Protein AF-A0A7R7CPF5-F1 (afdb_monomer_lite)

Structure (mmCIF, N/CA/C/O backbone):
data_AF-A0A7R7CPF5-F1
#
_entry.id   AF-A0A7R7CPF5-F1
#
loop_
_atom_site.group_PDB
_atom_site.id
_atom_site.type_symbol
_atom_site.label_atom_id
_atom_site.label_alt_id
_atom_site.label_comp_id
_atom_site.label_asym_id
_atom_site.label_entity_id
_atom_site.label_seq_id
_atom_site.pdbx_PDB_ins_code
_atom_site.Cartn_x
_atom_site.Cartn_y
_atom_site.Cartn_z
_atom_site.occupancy
_atom_site.B_iso_or_equiv
_atom_site.auth_seq_id
_atom_site.auth_comp_id
_atom_site.auth_asym_id
_atom_site.auth_atom_id
_atom_site.pdbx_PDB_model_num
ATOM 1 N N . MET A 1 1 ? 0.064 12.375 -5.651 1.00 70.88 1 MET A N 1
ATOM 2 C CA . MET A 1 1 ? -0.226 12.777 -4.259 1.00 70.88 1 MET A CA 1
ATOM 3 C C . MET A 1 1 ? -1.710 13.078 -4.146 1.00 70.88 1 MET A C 1
ATOM 5 O O . MET A 1 1 ? -2.232 13.754 -5.025 1.00 70.88 1 MET A O 1
ATOM 9 N N . VAL A 1 2 ? -2.378 12.558 -3.117 1.00 81.00 2 VAL A N 1
ATOM 10 C CA . VAL A 1 2 ? -3.778 12.899 -2.822 1.00 81.00 2 VAL A CA 1
ATOM 11 C C . VAL A 1 2 ? -3.797 14.213 -2.025 1.00 81.00 2 VAL A C 1
ATOM 13 O O . VAL A 1 2 ? -3.038 14.321 -1.060 1.00 81.00 2 VAL A O 1
ATOM 16 N N . PRO A 1 3 ? -4.600 15.222 -2.407 1.00 86.81 3 PRO A N 1
ATOM 17 C CA . PRO A 1 3 ? -4.699 16.473 -1.654 1.00 86.81 3 PRO A CA 1
ATOM 18 C C . PRO A 1 3 ? -5.193 16.261 -0.216 1.00 86.81 3 PRO A C 1
ATOM 20 O O . PRO A 1 3 ? -5.996 15.367 0.048 1.00 86.81 3 PRO A O 1
ATOM 23 N N . ALA A 1 4 ? -4.770 17.125 0.711 1.00 85.38 4 ALA A N 1
ATOM 24 C CA . ALA A 1 4 ? -5.153 17.029 2.124 1.00 85.38 4 ALA A CA 1
ATOM 25 C C . ALA A 1 4 ? -6.676 17.124 2.349 1.00 85.38 4 ALA A C 1
ATOM 27 O O . ALA A 1 4 ? -7.214 16.435 3.214 1.00 85.38 4 ALA A O 1
ATOM 28 N N . GLU A 1 5 ? -7.374 17.932 1.548 1.00 91.00 5 GLU A N 1
ATOM 29 C CA . GLU A 1 5 ? -8.836 18.056 1.594 1.00 91.00 5 GLU A CA 1
ATOM 30 C C . GLU A 1 5 ? -9.535 16.729 1.265 1.00 91.00 5 GLU A C 1
ATOM 32 O O . GLU A 1 5 ? -10.458 16.319 1.969 1.00 91.00 5 GLU A O 1
ATOM 37 N N . GLU A 1 6 ? -9.034 15.993 0.271 1.00 91.50 6 GLU A N 1
ATOM 38 C CA . GLU A 1 6 ? -9.578 14.681 -0.090 1.00 91.50 6 GLU A CA 1
ATOM 39 C C . GLU A 1 6 ? -9.304 13.626 0.985 1.00 91.50 6 GLU A C 1
ATOM 41 O O . GLU A 1 6 ? -10.177 12.809 1.282 1.00 91.50 6 GLU A O 1
ATOM 46 N N . LEU A 1 7 ? -8.132 13.668 1.631 1.00 87.62 7 LEU A N 1
ATOM 47 C CA . LEU A 1 7 ? -7.837 12.805 2.782 1.00 87.62 7 LEU A CA 1
ATOM 48 C C . LEU A 1 7 ? -8.797 13.078 3.945 1.00 87.62 7 LEU A C 1
ATOM 50 O O . LEU A 1 7 ? -9.306 12.146 4.570 1.00 87.62 7 LEU A O 1
ATOM 54 N N . HIS A 1 8 ? -9.068 14.353 4.227 1.00 88.81 8 HIS A N 1
ATOM 55 C CA . HIS A 1 8 ? -10.020 14.743 5.258 1.00 88.81 8 HIS A CA 1
ATOM 56 C C . HIS A 1 8 ? -11.436 14.259 4.922 1.00 88.81 8 HIS A C 1
ATOM 58 O O . HIS A 1 8 ? -12.068 13.592 5.745 1.00 88.81 8 HIS A O 1
ATOM 64 N N . ARG A 1 9 ? -11.906 14.513 3.694 1.00 94.44 9 ARG A N 1
ATOM 65 C CA . ARG A 1 9 ? -13.222 14.077 3.210 1.00 94.44 9 ARG A CA 1
ATOM 66 C C . ARG A 1 9 ? -13.394 12.559 3.309 1.00 94.44 9 ARG A C 1
ATOM 68 O O . ARG A 1 9 ? -14.432 12.092 3.780 1.00 94.44 9 ARG A O 1
ATOM 75 N N . LEU A 1 10 ? -12.373 11.791 2.918 1.00 92.06 10 LEU A N 1
ATOM 76 C CA . LEU A 1 10 ? -12.362 10.331 3.029 1.00 92.06 10 LEU A CA 1
ATOM 77 C C . LEU A 1 10 ? -12.467 9.870 4.488 1.00 92.06 10 LEU A C 1
ATOM 79 O O . LEU A 1 10 ? -13.281 9.001 4.793 1.00 92.06 10 LEU A O 1
ATOM 83 N N . ASN A 1 11 ? -11.679 10.457 5.392 1.00 89.94 11 ASN A N 1
ATOM 84 C CA . ASN A 1 11 ? -11.695 10.089 6.810 1.00 89.94 11 ASN A CA 1
ATOM 85 C C . ASN A 1 11 ? -13.053 10.364 7.466 1.00 89.94 11 ASN A C 1
ATOM 87 O O . ASN A 1 11 ? -13.553 9.521 8.210 1.00 89.94 11 ASN A O 1
ATOM 91 N N . VAL A 1 12 ? -13.678 11.504 7.152 1.00 93.69 12 VAL A N 1
ATOM 92 C CA . VAL A 1 12 ? -15.033 11.832 7.625 1.00 93.69 12 VAL A CA 1
ATOM 93 C C . VAL A 1 12 ? -16.047 10.813 7.108 1.00 93.69 12 VAL A C 1
ATOM 95 O O . VAL A 1 12 ? -16.866 10.310 7.876 1.00 93.69 12 VAL A O 1
ATOM 98 N N . TRP A 1 13 ? -15.982 10.469 5.820 1.00 96.50 13 TRP A N 1
ATOM 99 C CA . TRP A 1 13 ? -16.892 9.491 5.231 1.00 96.50 13 TRP A CA 1
ATOM 100 C C . TRP A 1 13 ? -16.734 8.093 5.847 1.00 96.50 13 TRP A C 1
ATOM 102 O O . TRP A 1 13 ? -17.737 7.466 6.194 1.00 96.50 13 TRP A O 1
ATOM 112 N 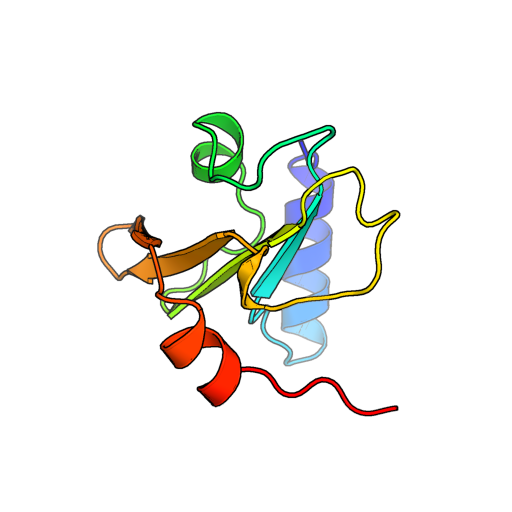N . LEU A 1 14 ? -15.496 7.623 6.038 1.00 94.38 14 LEU A N 1
ATOM 113 C CA . LEU A 1 14 ? -15.207 6.342 6.690 1.00 94.38 14 LEU A CA 1
ATOM 114 C C . LEU A 1 14 ? -15.755 6.313 8.119 1.00 94.38 14 LEU A C 1
ATOM 116 O O . LEU A 1 14 ? -16.449 5.365 8.482 1.00 94.38 14 LEU A O 1
ATOM 120 N N . TYR A 1 15 ? -15.506 7.372 8.896 1.00 93.31 15 TYR A N 1
ATOM 121 C CA . TYR A 1 15 ? -16.004 7.497 10.265 1.00 93.31 15 TYR A CA 1
ATOM 122 C C . TYR A 1 15 ? -17.534 7.442 10.327 1.00 93.31 15 TYR A C 1
ATOM 124 O O . TYR A 1 15 ? -18.089 6.610 11.044 1.00 93.31 15 TYR A O 1
ATOM 132 N N . ASN A 1 16 ? -18.216 8.262 9.523 1.00 97.50 16 ASN A N 1
ATOM 133 C CA . ASN A 1 16 ? -19.681 8.308 9.482 1.00 97.50 16 ASN A CA 1
ATOM 134 C C . ASN A 1 16 ? -20.301 6.983 9.021 1.00 97.50 16 ASN A C 1
ATOM 136 O O . ASN A 1 16 ? -21.421 6.659 9.405 1.00 97.50 16 ASN A O 1
ATOM 140 N N . SER A 1 17 ? -19.571 6.213 8.215 1.00 97.12 17 SER A N 1
ATOM 141 C CA . SER A 1 17 ? -20.012 4.906 7.720 1.00 97.12 17 SER A CA 1
ATOM 142 C C . SER A 1 17 ? -19.647 3.749 8.660 1.00 97.12 17 SER A C 1
ATOM 144 O O . SER A 1 17 ? -19.958 2.602 8.352 1.00 97.12 17 SER A O 1
ATOM 146 N N . GLY A 1 18 ? -18.956 4.008 9.779 1.00 95.50 18 GLY A N 1
ATOM 147 C CA . GLY A 1 18 ? -18.443 2.958 10.667 1.00 95.50 18 GLY A CA 1
ATOM 148 C C . GLY A 1 18 ? -17.385 2.060 10.010 1.00 95.50 18 GLY A C 1
ATOM 149 O O . GLY A 1 18 ? -17.172 0.928 10.443 1.00 95.50 18 GLY A O 1
ATOM 150 N N . LEU A 1 19 ? -16.732 2.546 8.952 1.00 94.81 19 LEU A N 1
ATOM 151 C CA . LEU A 1 19 ? -15.742 1.816 8.168 1.00 94.81 19 LEU A CA 1
ATOM 152 C C . LEU A 1 19 ? -14.320 2.221 8.556 1.00 94.81 19 LEU A C 1
ATOM 154 O O . LEU A 1 19 ? -14.063 3.292 9.106 1.00 94.81 19 LEU A O 1
ATOM 158 N N . LYS A 1 20 ? -13.366 1.348 8.232 1.00 90.62 20 LYS A N 1
ATOM 159 C CA . LYS A 1 20 ? -11.934 1.605 8.399 1.00 90.62 20 LYS A CA 1
ATOM 160 C C . LYS A 1 20 ? -11.205 1.294 7.105 1.00 90.62 20 LYS A C 1
ATOM 162 O O . LYS A 1 20 ? -11.518 0.317 6.428 1.00 90.62 20 LYS A O 1
ATOM 167 N N . LEU A 1 21 ? -10.204 2.106 6.791 1.00 92.12 21 LEU A N 1
ATOM 168 C CA . LEU A 1 21 ? -9.287 1.818 5.700 1.00 92.12 21 LEU A CA 1
ATOM 169 C C . LEU A 1 21 ? -8.344 0.693 6.140 1.00 92.12 21 LEU A C 1
ATOM 171 O O . LEU A 1 21 ? -7.651 0.844 7.139 1.00 92.12 21 LEU A O 1
ATOM 175 N N . LEU A 1 22 ? -8.337 -0.430 5.418 1.00 93.38 22 LEU A N 1
ATOM 176 C CA . LEU A 1 22 ? -7.468 -1.580 5.718 1.00 93.38 22 LEU A CA 1
ATOM 177 C C . LEU A 1 22 ? -6.214 -1.611 4.843 1.00 93.38 22 LEU A C 1
ATOM 179 O O . LEU A 1 22 ? -5.158 -2.084 5.263 1.00 93.38 22 LEU A O 1
ATOM 183 N N . ALA A 1 23 ? -6.338 -1.124 3.612 1.00 94.00 23 ALA A N 1
ATOM 184 C CA . ALA A 1 23 ? -5.270 -1.149 2.636 1.00 94.00 23 ALA A CA 1
ATOM 185 C C . ALA A 1 23 ? -5.390 0.023 1.662 1.00 94.00 23 ALA A C 1
ATOM 187 O O . ALA A 1 23 ? -6.492 0.482 1.364 1.00 94.00 23 ALA A O 1
ATOM 188 N 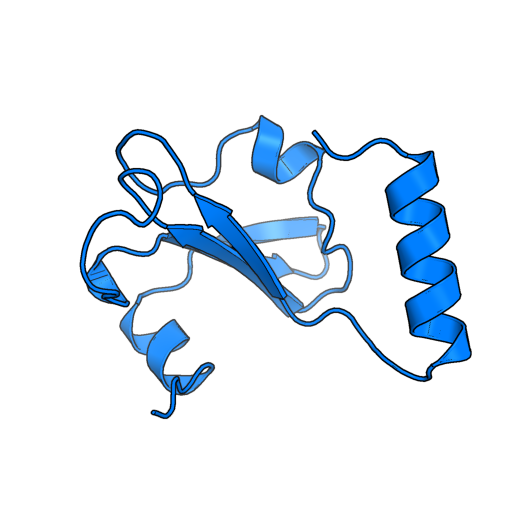N . GLN A 1 24 ? -4.251 0.451 1.132 1.00 93.94 24 GLN A N 1
ATOM 189 C CA . GLN A 1 24 ? -4.162 1.273 -0.069 1.00 93.94 24 GLN A CA 1
ATOM 190 C C . GLN A 1 24 ? -3.465 0.482 -1.178 1.00 93.94 24 GLN A C 1
ATOM 192 O O . GLN A 1 24 ? -2.574 -0.327 -0.911 1.00 93.94 24 GLN A O 1
ATOM 197 N N . ILE A 1 25 ? -3.855 0.739 -2.423 1.00 94.12 25 ILE A N 1
ATOM 198 C CA . ILE A 1 25 ? -3.240 0.146 -3.607 1.00 94.12 25 ILE A CA 1
ATOM 199 C C . ILE A 1 25 ? -2.985 1.232 -4.647 1.00 94.12 25 ILE A C 1
ATOM 201 O O . ILE A 1 25 ? -3.833 2.091 -4.880 1.00 94.12 25 ILE A O 1
ATOM 205 N N . HIS A 1 26 ? -1.809 1.202 -5.259 1.00 94.94 26 HIS A N 1
ATOM 206 C CA . HIS A 1 26 ? -1.467 2.040 -6.403 1.00 94.94 26 HIS A CA 1
ATOM 207 C C . HIS A 1 26 ? -0.511 1.287 -7.329 1.00 94.94 26 HIS A C 1
ATOM 209 O O . HIS A 1 26 ? -0.063 0.181 -7.019 1.00 94.94 26 HIS A O 1
ATOM 215 N N . SER A 1 27 ? -0.216 1.867 -8.492 1.00 95.75 27 SER A N 1
ATOM 216 C CA . SER A 1 27 ? 0.652 1.236 -9.482 1.00 95.75 27 SER A CA 1
ATOM 217 C C . SER A 1 27 ? 1.775 2.147 -9.944 1.00 95.75 27 SER A C 1
ATOM 219 O O . SER A 1 27 ? 1.563 3.347 -10.115 1.00 95.75 27 SER A O 1
ATOM 221 N N . HIS A 1 28 ? 2.932 1.561 -10.232 1.00 96.00 28 HIS A N 1
ATOM 222 C CA . HIS A 1 28 ? 4.085 2.257 -10.802 1.00 96.00 28 HIS A CA 1
ATOM 223 C C . HIS A 1 28 ? 4.242 1.960 -12.297 1.00 96.00 28 HIS A C 1
ATOM 225 O O . HIS A 1 28 ? 3.807 0.903 -12.748 1.00 96.00 28 HIS A O 1
ATOM 231 N N . PRO A 1 29 ? 4.904 2.838 -13.076 1.00 94.44 29 PRO A N 1
ATOM 232 C CA . PRO A 1 29 ? 5.204 2.585 -14.491 1.00 94.44 29 PRO A CA 1
ATOM 233 C C . PRO A 1 29 ? 6.080 1.349 -14.731 1.00 94.44 29 PRO A C 1
ATOM 235 O O . PRO A 1 29 ? 6.062 0.803 -15.828 1.00 94.44 29 PRO A O 1
ATOM 238 N N . GLY A 1 30 ? 6.860 0.940 -13.728 1.00 93.00 30 GLY A N 1
ATOM 239 C CA . GLY A 1 30 ? 7.834 -0.143 -13.817 1.00 93.00 30 GLY A CA 1
ATOM 240 C C . GLY A 1 30 ? 7.793 -1.029 -12.578 1.00 93.00 30 GLY A C 1
ATOM 241 O O . GLY A 1 30 ? 6.734 -1.505 -12.179 1.00 93.00 30 GLY A O 1
ATOM 242 N N . ARG A 1 31 ? 8.953 -1.226 -11.942 1.00 92.31 31 ARG A N 1
ATOM 243 C CA . ARG A 1 31 ? 9.098 -2.058 -10.738 1.00 92.31 31 ARG A CA 1
ATOM 244 C C . ARG A 1 31 ? 8.207 -1.573 -9.585 1.00 92.31 31 ARG A C 1
ATOM 246 O O . ARG A 1 31 ? 8.117 -0.375 -9.326 1.00 92.31 31 ARG A O 1
ATOM 253 N N . ALA A 1 32 ? 7.641 -2.523 -8.844 1.00 94.75 32 ALA A N 1
ATOM 254 C CA . ALA A 1 32 ? 6.941 -2.275 -7.591 1.00 94.75 32 ALA A CA 1
ATOM 255 C C . ALA A 1 32 ? 7.924 -2.103 -6.422 1.00 94.75 32 ALA A C 1
ATOM 257 O O . ALA A 1 32 ? 8.813 -2.932 -6.227 1.00 94.75 32 ALA A O 1
ATOM 258 N N . TYR A 1 33 ? 7.778 -1.017 -5.668 1.00 94.38 33 TYR A N 1
ATOM 259 C CA . TYR A 1 33 ? 8.505 -0.719 -4.430 1.00 94.38 33 TYR A CA 1
ATOM 260 C C . TYR A 1 33 ? 7.838 0.480 -3.745 1.00 94.38 33 TYR A C 1
ATOM 262 O O . TYR A 1 33 ? 7.189 1.266 -4.432 1.00 94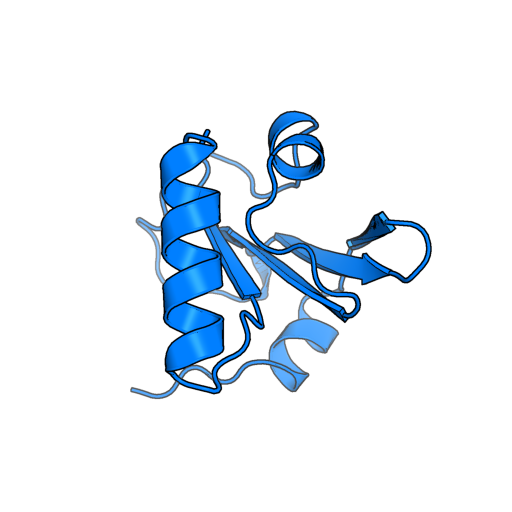.38 33 TYR A O 1
ATOM 270 N N . HIS A 1 34 ? 8.031 0.649 -2.435 1.00 91.25 34 HIS A N 1
ATOM 271 C CA . HIS A 1 34 ? 7.698 1.910 -1.763 1.00 91.25 34 HIS A CA 1
ATOM 272 C C . HIS A 1 34 ? 8.785 2.953 -2.017 1.00 91.25 34 HIS A C 1
ATOM 274 O O . HIS A 1 34 ? 9.952 2.755 -1.675 1.00 91.25 34 HIS A O 1
ATOM 280 N N . SER A 1 35 ? 8.408 4.048 -2.669 1.00 89.06 35 SER A N 1
ATOM 281 C CA . SER A 1 35 ? 9.224 5.249 -2.786 1.00 89.06 35 SER A CA 1
ATOM 282 C C . SER A 1 35 ? 9.083 6.127 -1.542 1.00 89.06 35 SER A C 1
ATOM 284 O O . SER A 1 35 ? 8.116 6.027 -0.791 1.00 89.06 35 SER A O 1
ATOM 286 N N . THR A 1 36 ? 10.001 7.078 -1.371 1.00 86.94 36 THR A N 1
ATOM 287 C CA . THR A 1 36 ? 9.917 8.080 -0.295 1.00 86.94 36 THR A CA 1
ATOM 288 C C . THR A 1 36 ? 8.627 8.903 -0.347 1.00 86.94 36 THR A C 1
ATOM 290 O O . THR A 1 36 ? 8.132 9.349 0.683 1.00 86.94 36 THR A O 1
ATOM 293 N N . THR A 1 37 ? 8.061 9.104 -1.542 1.00 86.00 37 THR A N 1
ATOM 294 C CA . THR A 1 37 ? 6.764 9.774 -1.713 1.00 86.00 37 THR A CA 1
ATOM 295 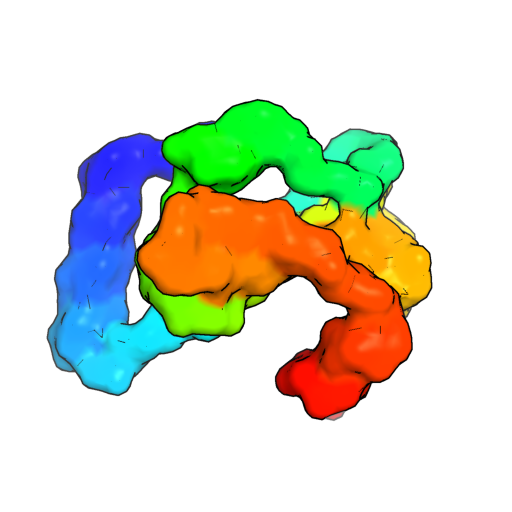C C . THR A 1 37 ? 5.615 8.900 -1.218 1.00 86.00 37 THR A C 1
ATOM 297 O O . THR A 1 37 ? 4.672 9.424 -0.628 1.00 86.00 37 THR A O 1
ATOM 300 N N . ASP A 1 38 ? 5.699 7.584 -1.406 1.00 85.81 38 ASP A N 1
ATOM 301 C CA . ASP A 1 38 ? 4.660 6.658 -0.949 1.00 85.81 38 ASP A CA 1
ATOM 302 C C . ASP A 1 38 ? 4.634 6.553 0.577 1.00 85.81 38 ASP A C 1
ATOM 304 O O . ASP A 1 38 ? 3.553 6.466 1.160 1.00 85.81 38 ASP A O 1
ATOM 308 N N . ASP A 1 39 ? 5.805 6.628 1.216 1.00 86.00 39 ASP A N 1
ATOM 309 C CA . ASP A 1 39 ? 5.932 6.677 2.674 1.00 86.00 39 ASP A CA 1
ATOM 310 C C . ASP A 1 39 ? 5.363 7.982 3.245 1.00 86.00 39 ASP A C 1
ATOM 312 O O . ASP A 1 39 ? 4.584 7.963 4.200 1.00 86.00 39 ASP A O 1
ATOM 316 N N . ALA A 1 40 ? 5.731 9.121 2.648 1.00 83.44 40 ALA A N 1
ATOM 317 C CA . ALA A 1 40 ? 5.392 10.450 3.158 1.00 83.44 40 ALA A CA 1
ATOM 318 C C . ALA A 1 40 ? 3.917 10.834 2.964 1.00 83.44 40 ALA A C 1
ATOM 320 O O . ALA A 1 40 ? 3.382 11.628 3.738 1.00 83.44 40 ALA A O 1
ATOM 321 N N . TYR A 1 41 ? 3.262 10.299 1.930 1.00 83.12 41 TYR A N 1
ATOM 322 C CA . TYR A 1 41 ? 1.910 10.704 1.529 1.00 83.12 41 TYR A CA 1
ATOM 323 C C . TYR A 1 41 ? 0.927 9.531 1.456 1.00 83.12 41 TYR A C 1
ATOM 325 O O . TYR A 1 41 ? -0.029 9.564 0.675 1.00 83.12 41 TYR A O 1
ATOM 333 N N . ALA A 1 42 ? 1.150 8.496 2.269 1.00 84.94 42 ALA A N 1
ATOM 334 C CA . ALA A 1 42 ? 0.222 7.384 2.396 1.00 84.94 42 ALA A CA 1
ATOM 335 C C . ALA A 1 42 ? -1.159 7.860 2.881 1.00 84.94 42 ALA A C 1
ATOM 337 O O . ALA A 1 42 ? -1.290 8.591 3.862 1.00 84.94 42 ALA A O 1
ATOM 338 N N . VAL A 1 43 ? -2.206 7.385 2.208 1.00 85.69 43 VAL A N 1
ATOM 339 C CA . VAL A 1 43 ? -3.607 7.558 2.617 1.00 85.69 43 VAL A CA 1
ATOM 340 C C . VAL A 1 43 ? -3.904 6.680 3.837 1.00 85.69 43 VAL A C 1
ATOM 342 O O . VAL A 1 43 ? -4.650 7.065 4.735 1.00 85.69 43 VAL A O 1
ATOM 345 N N . ALA A 1 44 ? -3.313 5.484 3.875 1.00 84.88 44 ALA A N 1
ATOM 346 C CA . ALA A 1 44 ? -3.480 4.535 4.963 1.00 84.88 44 ALA A CA 1
ATOM 347 C C . ALA A 1 44 ? -2.573 4.871 6.157 1.00 84.88 44 ALA A C 1
ATOM 349 O O . ALA A 1 44 ? -1.370 4.633 6.116 1.00 84.88 44 ALA A O 1
ATOM 350 N N . THR A 1 45 ? -3.170 5.383 7.237 1.00 85.81 45 THR A N 1
ATOM 351 C CA . THR A 1 45 ? -2.451 5.875 8.431 1.00 85.81 45 THR A CA 1
ATOM 352 C C . THR A 1 45 ? -2.708 5.064 9.704 1.00 85.81 45 THR A C 1
ATOM 354 O O . THR A 1 45 ? -2.128 5.345 10.751 1.00 85.81 45 THR A O 1
ATOM 357 N N . THR A 1 46 ? -3.576 4.049 9.652 1.00 90.12 46 THR A N 1
ATOM 358 C CA . THR A 1 46 ? -3.875 3.203 10.818 1.00 90.12 46 THR A CA 1
ATOM 359 C C . THR A 1 46 ? -2.836 2.092 10.962 1.00 90.12 46 THR A C 1
ATOM 361 O O . THR A 1 46 ? -2.482 1.425 9.990 1.00 90.12 46 THR A O 1
ATOM 364 N N . VAL A 1 47 ? -2.357 1.864 12.189 1.00 94.69 47 VAL A N 1
ATOM 365 C CA . VAL A 1 47 ? -1.415 0.775 12.491 1.00 94.69 47 VAL A CA 1
ATOM 366 C C . VAL A 1 47 ? -1.968 -0.557 11.992 1.00 94.69 47 VAL A C 1
ATOM 368 O O . VAL A 1 47 ? -3.111 -0.924 12.262 1.00 94.69 47 VAL A O 1
ATOM 371 N N . GLY A 1 48 ? -1.129 -1.296 11.276 1.00 94.56 48 GLY A N 1
ATOM 372 C CA . GLY A 1 48 ? -1.468 -2.575 10.677 1.00 94.56 48 GLY A CA 1
ATOM 373 C C . GLY A 1 48 ? -2.013 -2.488 9.254 1.00 94.56 48 GLY A C 1
ATOM 374 O O . GLY A 1 48 ? -2.113 -3.549 8.636 1.00 94.56 48 GLY A O 1
ATOM 375 N N . CYS A 1 49 ? -2.306 -1.291 8.731 1.00 95.56 49 CYS A N 1
ATOM 376 C CA . CYS A 1 49 ? -2.715 -1.108 7.341 1.00 95.56 49 CYS A CA 1
ATOM 377 C C . CYS A 1 49 ? -1.672 -1.618 6.351 1.00 95.56 49 CYS A C 1
ATOM 379 O O . CYS A 1 49 ? -0.466 -1.600 6.616 1.00 95.56 49 CYS A O 1
ATOM 381 N N . LEU A 1 50 ? -2.165 -2.017 5.181 1.00 96.44 50 LEU A N 1
ATOM 382 C CA . LEU A 1 50 ? -1.346 -2.465 4.066 1.00 96.44 50 LEU A CA 1
ATOM 383 C C . LEU A 1 50 ? -1.173 -1.363 3.018 1.00 96.44 50 LEU A C 1
ATOM 385 O O . LEU A 1 50 ? -2.102 -0.613 2.721 1.00 96.44 50 LEU A O 1
ATOM 389 N N . SER A 1 51 ? 0.005 -1.310 2.408 1.00 96.56 51 SER A N 1
ATOM 390 C CA . SER A 1 51 ? 0.255 -0.542 1.191 1.00 96.56 51 SER A CA 1
ATOM 391 C C . SER A 1 51 ? 0.768 -1.479 0.109 1.00 96.56 51 SER A C 1
ATOM 393 O O . SER A 1 51 ? 1.793 -2.136 0.299 1.00 96.56 51 SER A O 1
ATOM 395 N N . LEU A 1 52 ? 0.033 -1.570 -0.999 1.00 96.44 52 LEU A N 1
ATOM 396 C CA . LEU A 1 52 ? 0.317 -2.465 -2.116 1.00 96.44 52 LEU A CA 1
ATOM 397 C C . LEU A 1 52 ? 0.717 -1.652 -3.346 1.00 96.44 52 LEU A C 1
ATOM 399 O O . LEU A 1 52 ? -0.016 -0.756 -3.771 1.00 96.44 52 LEU A O 1
ATOM 403 N N . VAL A 1 53 ? 1.853 -2.001 -3.941 1.00 97.25 53 VAL A N 1
ATOM 404 C CA . VAL A 1 53 ? 2.346 -1.398 -5.180 1.00 97.25 53 VAL A CA 1
ATOM 405 C C . VAL A 1 53 ? 2.319 -2.447 -6.281 1.00 97.25 53 VAL A C 1
ATOM 407 O O . VAL A 1 53 ? 3.002 -3.468 -6.192 1.00 97.25 53 VAL A O 1
ATOM 410 N N . VAL A 1 54 ? 1.533 -2.198 -7.324 1.00 97.00 54 VAL A N 1
ATOM 411 C CA . VAL A 1 54 ? 1.441 -3.059 -8.510 1.00 97.00 54 VAL A CA 1
ATOM 412 C C . VAL A 1 54 ? 2.363 -2.510 -9.608 1.00 97.00 54 VAL A C 1
ATOM 414 O O . VAL A 1 54 ? 2.350 -1.305 -9.872 1.00 97.00 54 VAL A O 1
ATOM 417 N N . PRO A 1 55 ? 3.186 -3.336 -10.269 1.00 97.12 55 PRO A N 1
ATOM 418 C CA . PRO A 1 55 ? 4.080 -2.847 -11.310 1.00 97.12 55 PRO A CA 1
ATOM 419 C C . PRO A 1 55 ? 3.338 -2.544 -12.620 1.00 97.12 55 PRO A C 1
ATOM 421 O O . PRO A 1 55 ? 2.181 -2.922 -12.809 1.00 97.12 55 PRO A O 1
ATOM 424 N N . ASN A 1 56 ? 4.042 -1.896 -13.550 1.00 96.44 56 ASN A N 1
ATOM 425 C CA . ASN A 1 56 ? 3.661 -1.738 -14.960 1.00 96.44 56 ASN A CA 1
ATOM 426 C C . ASN A 1 56 ? 2.235 -1.198 -15.185 1.00 96.44 56 ASN A C 1
ATOM 428 O O . ASN A 1 56 ? 1.499 -1.674 -16.050 1.00 96.44 56 ASN A O 1
ATOM 432 N N . PHE A 1 57 ? 1.831 -0.212 -14.381 1.00 96.25 57 PHE A N 1
ATOM 433 C CA . PHE A 1 57 ? 0.494 0.389 -14.376 1.00 96.25 57 PHE A CA 1
ATOM 434 C C . PHE A 1 57 ? -0.650 -0.630 -14.283 1.00 96.25 57 PHE A C 1
ATOM 436 O O . PHE A 1 57 ? -1.717 -0.409 -14.852 1.0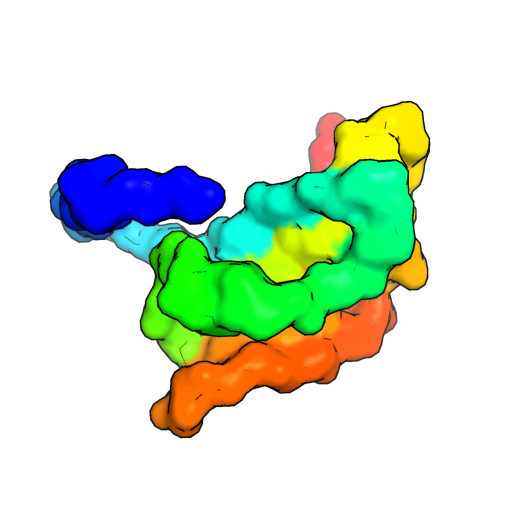0 96.25 57 PHE A O 1
ATOM 443 N N . ALA A 1 58 ? -0.411 -1.763 -13.613 1.00 95.50 58 ALA A N 1
ATOM 444 C CA . ALA A 1 58 ? -1.362 -2.868 -13.514 1.00 95.50 58 ALA A CA 1
ATOM 445 C C . ALA A 1 58 ? -1.896 -3.355 -14.882 1.00 95.50 58 ALA A C 1
ATOM 447 O O . ALA A 1 58 ? -3.016 -3.845 -14.977 1.00 95.50 58 ALA A O 1
ATOM 448 N N . ARG A 1 59 ? -1.103 -3.217 -15.958 1.00 96.50 59 ARG A N 1
ATOM 449 C CA . ARG A 1 59 ? -1.483 -3.641 -17.321 1.00 96.50 59 ARG A CA 1
ATOM 450 C C . ARG A 1 59 ? -1.328 -5.141 -17.565 1.00 96.50 59 ARG A C 1
ATOM 452 O O . ARG A 1 59 ? -1.715 -5.636 -18.618 1.00 96.50 59 ARG A O 1
ATOM 459 N N . GLU A 1 60 ? -0.722 -5.845 -16.622 1.00 93.44 60 GLU A N 1
ATOM 460 C CA . GLU A 1 60 ? -0.460 -7.277 -16.692 1.00 93.44 60 GLU A CA 1
ATOM 461 C C . GLU A 1 60 ? -1.412 -8.042 -15.765 1.00 93.44 60 GLU A C 1
ATOM 463 O O . GLU A 1 60 ? -1.945 -7.446 -14.823 1.00 93.44 60 GLU A O 1
ATOM 468 N N . PRO A 1 61 ? -1.621 -9.355 -15.991 1.00 92.50 61 PRO A N 1
ATOM 469 C CA . PRO A 1 61 ? -2.374 -10.190 -15.064 1.00 92.50 61 PRO A CA 1
ATOM 470 C C . PRO A 1 61 ? -1.857 -10.049 -13.630 1.00 92.50 61 PRO A C 1
ATOM 472 O O . PRO A 1 61 ? -0.648 -9.981 -13.394 1.00 92.50 61 PRO A O 1
ATOM 475 N N . PHE A 1 62 ? -2.782 -10.001 -12.673 1.00 91.44 62 PHE A N 1
ATOM 476 C CA . PHE A 1 62 ? -2.429 -9.816 -11.272 1.00 91.44 62 PHE A CA 1
ATOM 477 C C . PHE A 1 62 ? -1.656 -11.027 -10.733 1.00 91.44 62 PHE A C 1
ATOM 479 O O . PHE A 1 62 ? -2.093 -12.167 -10.875 1.00 91.44 62 PHE A O 1
ATOM 486 N N . ASP A 1 63 ? -0.535 -10.760 -10.065 1.00 92.12 63 ASP A N 1
ATOM 487 C CA . ASP A 1 63 ? 0.310 -11.767 -9.429 1.00 92.12 63 ASP A CA 1
ATOM 488 C C . ASP A 1 63 ? 0.899 -11.208 -8.126 1.00 92.12 63 ASP A C 1
ATOM 490 O O . ASP A 1 63 ? 1.650 -10.227 -8.137 1.00 92.12 63 ASP A O 1
ATOM 494 N N . PHE A 1 64 ? 0.594 -11.856 -6.997 1.00 93.00 64 PHE A N 1
ATOM 495 C CA . PHE A 1 64 ? 1.121 -11.481 -5.682 1.00 93.00 64 PHE A CA 1
ATOM 496 C C . PHE A 1 64 ? 2.652 -11.518 -5.613 1.00 93.00 64 PHE A C 1
ATOM 498 O O . PHE A 1 64 ? 3.231 -10.767 -4.831 1.00 93.00 64 PHE A O 1
ATOM 505 N N . ALA A 1 65 ? 3.326 -12.347 -6.416 1.00 93.94 65 ALA A N 1
ATOM 506 C CA . ALA A 1 65 ? 4.787 -12.396 -6.456 1.00 93.94 65 ALA A CA 1
ATOM 507 C C . ALA A 1 65 ? 5.412 -11.118 -7.037 1.00 93.94 65 ALA A C 1
ATOM 509 O O . ALA A 1 65 ? 6.594 -10.852 -6.820 1.00 93.94 65 ALA A O 1
ATOM 510 N N . ARG A 1 66 ? 4.625 -10.317 -7.762 1.00 95.06 66 ARG A N 1
ATOM 511 C CA . ARG A 1 66 ? 5.074 -9.087 -8.425 1.00 95.06 66 ARG A CA 1
ATOM 512 C C . ARG A 1 66 ? 4.650 -7.817 -7.697 1.00 95.06 66 ARG A C 1
ATOM 514 O O . ARG A 1 66 ? 5.085 -6.732 -8.077 1.00 95.06 66 ARG A O 1
ATOM 521 N N . VAL A 1 67 ? 3.822 -7.947 -6.665 1.00 96.12 67 VAL A N 1
ATOM 522 C CA . VAL A 1 67 ? 3.371 -6.842 -5.820 1.00 96.12 67 VAL A CA 1
ATOM 523 C C . VAL A 1 67 ? 4.399 -6.592 -4.725 1.00 96.12 67 VAL A C 1
ATOM 525 O O . VAL A 1 67 ? 4.788 -7.512 -4.007 1.00 96.12 67 VAL A O 1
ATOM 528 N N . ALA A 1 68 ? 4.801 -5.335 -4.553 1.00 97.31 68 ALA A N 1
ATOM 529 C CA . ALA A 1 68 ? 5.506 -4.930 -3.343 1.00 97.31 68 ALA A CA 1
ATOM 530 C C . ALA A 1 68 ? 4.467 -4.573 -2.279 1.00 97.31 68 ALA A C 1
ATOM 532 O O . ALA A 1 68 ? 3.589 -3.745 -2.523 1.00 97.31 68 ALA A O 1
ATOM 533 N N . ALA A 1 69 ? 4.548 -5.213 -1.116 1.00 97.19 69 ALA A N 1
ATOM 534 C CA . ALA A 1 69 ? 3.609 -5.002 -0.027 1.00 97.19 69 ALA A CA 1
ATOM 535 C C . ALA A 1 69 ? 4.326 -4.583 1.243 1.00 97.19 69 ALA A C 1
ATOM 537 O O . ALA A 1 69 ? 5.383 -5.116 1.578 1.00 97.19 69 ALA A O 1
ATOM 538 N N . TYR A 1 70 ? 3.713 -3.650 1.958 1.00 97.38 70 TYR A N 1
ATOM 539 C CA . TYR A 1 70 ? 4.241 -3.102 3.195 1.00 97.38 70 TYR A CA 1
ATOM 540 C C . TYR A 1 70 ? 3.143 -3.013 4.245 1.00 97.38 70 TYR A C 1
ATOM 542 O O . TYR A 1 70 ? 1.971 -2.824 3.913 1.00 97.38 70 TYR A O 1
ATOM 550 N N . ARG A 1 71 ? 3.530 -3.131 5.515 1.00 97.00 71 ARG A N 1
ATOM 551 C CA . ARG A 1 71 ? 2.642 -2.991 6.668 1.00 97.00 71 ARG A CA 1
ATOM 552 C C . ARG A 1 71 ? 3.107 -1.871 7.580 1.00 97.0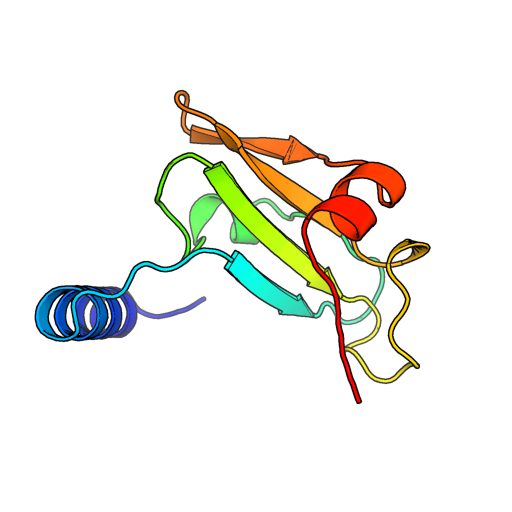0 71 ARG A C 1
ATOM 554 O O . ARG A 1 71 ? 4.270 -1.860 7.984 1.00 97.00 71 ARG A O 1
ATOM 561 N N . LEU A 1 72 ? 2.180 -0.988 7.939 1.00 96.69 72 LEU A N 1
ATOM 562 C CA . LEU A 1 72 ? 2.442 0.092 8.881 1.00 96.69 72 LEU A CA 1
ATOM 563 C C . LEU A 1 72 ? 2.546 -0.459 10.308 1.00 96.69 72 LEU A C 1
ATOM 565 O O . LEU A 1 72 ? 1.629 -1.141 10.775 1.00 96.69 72 LEU A O 1
ATOM 569 N N . ASP A 1 73 ? 3.639 -0.170 11.007 1.00 95.50 73 ASP A N 1
ATOM 570 C CA . ASP A 1 73 ? 3.803 -0.522 12.421 1.00 95.50 73 ASP A CA 1
ATOM 571 C C . ASP A 1 73 ? 3.424 0.626 13.378 1.00 95.50 73 ASP A C 1
ATOM 573 O O . ASP A 1 73 ? 3.087 1.736 12.971 1.00 95.50 73 ASP A O 1
ATOM 577 N N . GLY A 1 74 ? 3.476 0.356 14.688 1.00 93.88 74 GLY A N 1
ATOM 578 C CA . GLY A 1 74 ? 3.188 1.349 15.732 1.00 93.88 74 GLY A CA 1
ATOM 579 C C . GLY A 1 74 ? 4.234 2.463 15.876 1.00 93.88 74 GLY A C 1
ATOM 580 O O . GLY A 1 74 ? 4.032 3.374 16.672 1.00 93.88 74 GLY A O 1
ATOM 581 N N . LYS A 1 75 ? 5.345 2.394 15.135 1.00 94.00 75 LYS A N 1
ATOM 582 C CA . LYS A 1 75 ? 6.400 3.415 15.064 1.00 94.00 75 LYS A CA 1
ATOM 583 C C . LYS A 1 75 ? 6.332 4.213 13.755 1.00 94.00 75 LYS A C 1
ATOM 585 O O . LYS A 1 75 ? 7.266 4.950 13.460 1.00 94.00 75 LYS A O 1
ATOM 590 N N . ALA A 1 76 ? 5.241 4.067 12.998 1.00 91.06 76 ALA A N 1
ATOM 591 C CA . ALA A 1 76 ? 5.027 4.683 11.694 1.00 91.06 76 ALA A CA 1
ATOM 592 C C . ALA A 1 76 ? 6.038 4.260 10.609 1.00 91.06 76 ALA A C 1
ATOM 594 O O . ALA A 1 76 ? 6.258 5.004 9.657 1.00 91.06 76 ALA A O 1
ATOM 595 N N . ASN A 1 77 ? 6.622 3.059 10.713 1.00 94.00 77 ASN A N 1
ATOM 596 C CA . ASN A 1 77 ? 7.452 2.501 9.645 1.00 94.00 77 ASN A CA 1
ATOM 597 C C . ASN A 1 77 ? 6.647 1.562 8.746 1.00 94.00 77 ASN A C 1
ATOM 599 O O . ASN A 1 77 ? 5.836 0.755 9.217 1.00 94.00 77 ASN A O 1
ATOM 603 N N . TRP A 1 78 ? 6.953 1.612 7.452 1.00 95.94 78 TRP A N 1
ATOM 604 C CA . TRP A 1 78 ? 6.478 0.658 6.460 1.00 95.94 78 TRP A CA 1
ATOM 605 C C . TRP A 1 78 ? 7.422 -0.539 6.384 1.00 95.94 78 TRP A C 1
ATOM 607 O O . TRP A 1 78 ? 8.537 -0.461 5.875 1.00 95.94 78 TRP A O 1
ATOM 617 N N . ASN A 1 79 ? 6.966 -1.679 6.896 1.00 96.81 79 ASN A N 1
ATOM 618 C CA . ASN A 1 79 ? 7.746 -2.911 6.912 1.00 96.81 79 ASN A CA 1
ATOM 619 C C . ASN A 1 79 ? 7.365 -3.786 5.721 1.00 96.81 79 ASN A C 1
ATOM 621 O O . ASN A 1 79 ? 6.191 -4.124 5.563 1.00 96.81 79 ASN A O 1
ATOM 625 N N . ALA A 1 80 ? 8.347 -4.170 4.905 1.00 97.06 80 ALA A N 1
ATOM 626 C CA . ALA A 1 80 ? 8.115 -5.038 3.757 1.00 97.06 80 ALA A CA 1
ATOM 627 C C . ALA A 1 80 ? 7.518 -6.387 4.190 1.00 97.06 80 ALA A C 1
ATOM 629 O O . ALA A 1 80 ? 7.967 -7.014 5.152 1.00 97.06 80 ALA A O 1
ATOM 630 N N . LEU A 1 81 ? 6.514 -6.845 3.448 1.00 97.06 81 LEU A N 1
ATOM 631 C CA . LEU A 1 81 ? 5.875 -8.139 3.625 1.00 97.06 81 LEU A CA 1
ATOM 632 C C . LEU A 1 81 ? 6.264 -9.082 2.481 1.00 97.06 81 LEU A C 1
ATOM 634 O O . LEU A 1 81 ? 6.115 -8.718 1.313 1.00 97.06 81 LEU A O 1
ATOM 638 N N . PRO A 1 82 ? 6.693 -10.320 2.782 1.00 95.69 82 PRO A N 1
ATOM 639 C CA . PRO A 1 82 ? 6.859 -11.348 1.763 1.00 95.69 82 PRO A CA 1
ATOM 640 C C . PRO A 1 82 ? 5.533 -11.653 1.054 1.00 95.69 82 PRO A C 1
ATOM 642 O O . PRO A 1 82 ? 4.480 -11.709 1.696 1.00 95.69 82 PRO A O 1
ATOM 645 N N . SER A 1 83 ? 5.585 -11.952 -0.245 1.00 93.00 83 SER A N 1
ATOM 646 C CA . SER A 1 83 ? 4.403 -12.305 -1.051 1.00 93.00 83 SER A CA 1
ATOM 647 C C . SER A 1 83 ? 3.595 -13.464 -0.450 1.00 93.00 83 SER A C 1
ATOM 649 O O . SER A 1 83 ? 2.369 -13.407 -0.401 1.00 93.00 83 SER A O 1
ATOM 651 N N . ALA A 1 84 ? 4.271 -14.473 0.106 1.00 93.19 84 ALA A N 1
ATOM 652 C CA . ALA A 1 84 ? 3.634 -15.605 0.784 1.00 93.19 84 ALA A CA 1
ATOM 653 C C . ALA A 1 84 ? 2.877 -15.220 2.071 1.00 93.19 84 ALA A C 1
ATOM 655 O O . ALA A 1 84 ? 1.952 -15.922 2.478 1.00 93.19 84 ALA A O 1
ATOM 656 N N . ALA A 1 85 ? 3.275 -14.134 2.742 1.00 95.19 85 ALA A N 1
ATOM 657 C CA . ALA A 1 85 ? 2.533 -13.604 3.883 1.00 95.19 85 ALA A CA 1
ATOM 658 C C . ALA A 1 85 ? 1.306 -12.819 3.402 1.00 95.19 85 ALA A C 1
ATOM 660 O O . ALA A 1 85 ? 0.215 -12.998 3.939 1.00 95.19 85 ALA A O 1
ATOM 661 N N . LEU A 1 86 ? 1.471 -12.010 2.352 1.00 94.38 86 LEU A N 1
ATOM 662 C CA . LEU A 1 86 ? 0.391 -11.241 1.738 1.00 94.38 86 LEU A CA 1
ATOM 663 C C . LEU A 1 86 ? -0.742 -12.139 1.218 1.00 94.38 86 LEU A C 1
ATOM 665 O O . LEU A 1 86 ? -1.910 -11.858 1.477 1.00 94.38 86 LEU A O 1
ATOM 669 N N . SER A 1 87 ? -0.410 -13.252 0.560 1.00 92.50 87 SER A N 1
ATOM 670 C CA . SER A 1 87 ? -1.398 -14.195 0.014 1.00 92.50 87 SER A CA 1
ATOM 671 C C . SER A 1 87 ? -2.225 -14.916 1.086 1.00 92.50 87 SER A C 1
ATOM 673 O O . SER A 1 87 ? -3.255 -15.505 0.777 1.00 92.50 87 SER A O 1
ATOM 675 N N . ARG A 1 88 ? -1.790 -14.894 2.353 1.00 93.88 88 ARG A N 1
ATOM 676 C CA . ARG A 1 88 ? -2.567 -15.400 3.499 1.00 93.88 88 ARG A CA 1
ATOM 677 C C . ARG A 1 88 ? -3.477 -14.335 4.111 1.00 93.88 88 ARG A C 1
ATOM 679 O O . ARG A 1 88 ? -4.335 -14.673 4.919 1.00 93.88 88 ARG A O 1
ATOM 686 N N . MET A 1 89 ? -3.260 -13.065 3.772 1.00 93.44 89 MET A N 1
ATOM 687 C CA . MET A 1 89 ? -4.030 -11.926 4.278 1.00 93.44 89 MET A CA 1
ATOM 688 C C . MET A 1 89 ? -5.119 -11.487 3.299 1.00 93.44 89 MET A C 1
ATOM 690 O O . MET A 1 89 ? -6.180 -11.048 3.732 1.00 93.44 89 MET A O 1
ATOM 694 N N . ILE A 1 90 ? -4.859 -11.584 1.992 1.00 92.00 90 ILE A N 1
ATOM 695 C CA . ILE A 1 90 ? -5.762 -11.112 0.940 1.00 92.00 90 ILE A CA 1
ATOM 696 C C . ILE A 1 90 ? -6.107 -12.270 0.012 1.00 92.00 90 ILE A C 1
ATOM 698 O O . ILE A 1 90 ? -5.224 -12.941 -0.514 1.00 92.00 90 ILE A O 1
ATOM 702 N N . THR A 1 91 ? -7.402 -12.463 -0.223 1.00 89.56 91 THR A N 1
ATOM 703 C CA . THR A 1 91 ? -7.925 -13.352 -1.265 1.00 89.56 91 THR A CA 1
ATOM 704 C C . THR A 1 91 ? -8.641 -12.505 -2.308 1.00 89.56 91 THR A C 1
ATOM 706 O O . THR A 1 91 ? -9.427 -11.630 -1.953 1.00 89.56 91 THR A O 1
ATOM 709 N N . ILE A 1 92 ? -8.361 -12.756 -3.585 1.00 84.00 92 ILE A N 1
ATOM 710 C CA . ILE A 1 92 ? -9.074 -12.145 -4.709 1.00 84.00 92 ILE A CA 1
ATOM 711 C C . ILE A 1 92 ? -9.948 -13.236 -5.314 1.00 84.00 92 ILE A C 1
ATOM 713 O O . ILE A 1 92 ? -9.435 -14.255 -5.773 1.00 84.00 92 ILE A O 1
ATOM 717 N N . THR A 1 93 ? -11.260 -13.039 -5.272 1.00 85.19 93 THR A N 1
ATOM 718 C CA . THR A 1 93 ? -12.252 -13.956 -5.840 1.00 85.19 93 THR A CA 1
ATOM 719 C C . THR A 1 93 ? -12.799 -13.388 -7.145 1.00 85.19 93 THR A C 1
ATOM 721 O O . THR A 1 93 ? -12.928 -12.171 -7.276 1.00 85.19 93 THR A O 1
ATOM 724 N N . SER A 1 94 ? -13.087 -14.272 -8.101 1.00 70.44 94 SER A N 1
ATOM 725 C CA . SER A 1 94 ? -13.754 -13.953 -9.373 1.00 70.44 94 SER A CA 1
ATOM 726 C C . SER A 1 94 ? -15.269 -13.944 -9.220 1.00 70.44 94 SER A C 1
ATOM 728 O O . SER A 1 94 ? -15.758 -14.731 -8.378 1.00 70.44 94 SER A O 1
#

Secondary structure (DSSP, 8-state):
---HHHHHHHHHHHHHTT----EEEEE-SSS----HHHHHT-S--STT-EEEEESGGG-S---GGG-EEEEE-TTS-EEEE-HHHHTTT-----

Radius of gyration: 13.7 Å; chains: 1; bounding box: 30×34×33 Å

Foldseek 3Di:
DDDPVVLVVVVVVCVVVVHAQQEDEFEDLAAADDDPCCLVDPSHDDAFHKYKYAYNRCPDPDDLQRIWMFGQHPVSDTHTDHSVRVCVVDDDDD

Sequence (94 aa):
MVPAEELHRLNVWLYNSGLKLLAQIHSHPGRAYHSTTDDAYAVATTVGCLSLVVPNFAREPFDFARVAAYRLDGKANWNALPSAALSRMITITS

pLDDT: mean 92.24, std 5.12, range [70.44, 97.5]